Protein AF-A0A5C7EWW0-F1 (afdb_monomer_lite)

Foldseek 3Di:
DDPPPCVVVVPDDVDDDPPVVVVVVVVVVVVVVVVPPDDDPDPPPQAFEEEADPAPQVVVLCVVVVNDHPHYYPDDDLVVAALNYEYEEADDQVSLQSCLVRNYKYWYFDFQDDPVCPPDRAHNVRCVVRPTDTDTDHDHDPDDDDDDDD

Organism: NCBI:txid2602750

Structure (mmCIF, N/CA/C/O backbone):
data_AF-A0A5C7EWW0-F1
#
_entry.id   AF-A0A5C7EWW0-F1
#
loop_
_atom_site.group_PDB
_atom_site.id
_atom_site.type_symbol
_atom_site.label_atom_id
_atom_site.label_alt_id
_atom_site.label_comp_id
_atom_site.label_asym_id
_atom_site.label_entity_id
_atom_site.label_seq_id
_atom_site.pdbx_PDB_ins_code
_atom_site.Cartn_x
_atom_site.Cartn_y
_atom_site.Cartn_z
_atom_site.occupancy
_atom_site.B_iso_or_equiv
_atom_site.auth_seq_id
_atom_site.auth_comp_id
_atom_site.auth_asym_id
_atom_site.auth_atom_id
_atom_site.pdbx_PDB_model_num
ATOM 1 N N . MET A 1 1 ? -20.419 9.894 48.054 1.00 43.19 1 MET A N 1
ATOM 2 C CA . MET A 1 1 ? -19.782 9.310 49.257 1.00 43.19 1 MET A CA 1
ATOM 3 C C . MET A 1 1 ? -19.479 7.863 48.908 1.00 43.19 1 MET A C 1
ATOM 5 O O . MET A 1 1 ? -20.413 7.116 48.664 1.00 43.19 1 MET A O 1
ATOM 9 N N . GLY A 1 2 ? -18.204 7.567 48.645 1.00 46.44 2 GLY A N 1
ATOM 10 C CA . GLY A 1 2 ? -17.777 6.465 47.774 1.00 46.44 2 GLY A CA 1
ATOM 11 C C . GLY A 1 2 ? -18.022 5.054 48.309 1.00 46.44 2 GLY A C 1
ATOM 12 O O . GLY A 1 2 ? -18.151 4.854 49.517 1.00 46.44 2 GLY A O 1
ATOM 13 N N . LEU A 1 3 ? -18.035 4.088 47.383 1.00 46.44 3 LEU A N 1
ATOM 14 C CA . LEU A 1 3 ? -17.891 2.664 47.677 1.00 46.44 3 LEU A CA 1
ATOM 15 C C . LEU A 1 3 ? -16.618 2.471 48.514 1.00 46.44 3 LEU A C 1
ATOM 17 O O . LEU A 1 3 ? -15.502 2.520 47.999 1.00 46.44 3 LEU A O 1
ATOM 21 N N . ARG A 1 4 ? -16.779 2.271 49.822 1.00 48.00 4 ARG A N 1
ATOM 22 C CA . ARG A 1 4 ? -15.729 1.665 50.637 1.00 48.00 4 ARG A CA 1
ATOM 23 C C . ARG A 1 4 ? -15.797 0.175 50.359 1.00 48.00 4 ARG A C 1
ATOM 25 O O . ARG A 1 4 ? -16.774 -0.471 50.711 1.00 48.00 4 ARG A O 1
ATOM 32 N N . ASN A 1 5 ? -14.792 -0.322 49.654 1.00 46.56 5 ASN A N 1
ATOM 33 C CA . ASN A 1 5 ? -14.643 -1.737 49.381 1.00 46.56 5 ASN A CA 1
ATOM 34 C C . ASN A 1 5 ? -14.374 -2.441 50.722 1.00 46.56 5 ASN A C 1
ATOM 36 O O . ASN A 1 5 ? -13.386 -2.150 51.394 1.00 46.56 5 ASN A O 1
ATOM 40 N N . ASP A 1 6 ? -15.276 -3.328 51.134 1.00 54.12 6 ASP A N 1
ATOM 41 C CA . ASP A 1 6 ? -15.312 -3.961 52.462 1.00 54.12 6 ASP A CA 1
ATOM 42 C C . ASP A 1 6 ? -14.216 -5.040 52.662 1.00 54.12 6 ASP A C 1
ATOM 44 O O . ASP A 1 6 ? -14.264 -5.833 53.606 1.00 54.12 6 ASP A O 1
ATOM 48 N N . ILE A 1 7 ? -13.209 -5.075 51.781 1.00 50.66 7 ILE A N 1
ATOM 49 C CA . ILE A 1 7 ? -12.126 -6.070 51.765 1.00 50.66 7 ILE A CA 1
ATOM 50 C C . ILE A 1 7 ? -11.238 -5.948 53.016 1.00 50.66 7 ILE A C 1
ATOM 52 O O . ILE A 1 7 ? -10.733 -6.952 53.514 1.00 50.66 7 ILE A O 1
ATOM 56 N N . GLU A 1 8 ? -11.117 -4.755 53.606 1.00 47.81 8 GLU A N 1
ATOM 57 C CA . GLU A 1 8 ? -10.269 -4.541 54.790 1.00 47.81 8 GLU A CA 1
ATOM 58 C C . GLU A 1 8 ? -10.854 -5.081 56.109 1.00 47.81 8 GLU A C 1
ATOM 60 O O . GLU A 1 8 ? -10.184 -5.035 57.135 1.00 47.81 8 GLU A O 1
ATOM 65 N N . HIS A 1 9 ? -12.089 -5.602 56.123 1.00 52.31 9 HIS A N 1
ATOM 66 C CA . HIS A 1 9 ? -12.724 -6.153 57.335 1.00 52.31 9 HIS A CA 1
ATOM 67 C C . HIS A 1 9 ? -12.866 -7.684 57.332 1.00 52.31 9 HIS A C 1
ATOM 69 O O . HIS A 1 9 ? -13.588 -8.233 58.168 1.00 52.31 9 HIS A O 1
ATOM 75 N N . GLY A 1 10 ? -12.204 -8.390 56.406 1.00 50.91 10 GLY A N 1
ATOM 76 C CA . GLY A 1 10 ? -12.156 -9.860 56.404 1.00 50.91 10 GLY A CA 1
ATOM 77 C C . GLY A 1 10 ? -13.533 -10.541 56.428 1.00 50.91 10 GLY A C 1
ATOM 78 O O . GLY A 1 10 ? -13.660 -11.638 56.963 1.00 50.91 10 GLY A O 1
ATOM 79 N N . GLY A 1 11 ? -14.575 -9.879 55.911 1.00 53.84 11 GLY A N 1
ATOM 80 C CA . GLY A 1 11 ? -15.944 -10.403 55.878 1.00 53.84 11 GLY A CA 1
ATOM 81 C C . GLY A 1 11 ? -16.801 -10.183 57.135 1.00 53.84 11 GLY A C 1
ATOM 82 O O . GLY A 1 11 ? -17.942 -10.638 57.155 1.00 53.84 11 GLY A O 1
ATOM 83 N N . TYR A 1 12 ? -16.340 -9.466 58.166 1.00 51.25 12 TYR A N 1
ATOM 84 C CA . TYR A 1 12 ? -17.109 -9.308 59.412 1.00 51.25 12 TYR A CA 1
ATOM 85 C C . TYR A 1 12 ? -17.769 -7.930 59.554 1.00 51.25 12 TYR A C 1
ATOM 87 O O . TYR A 1 12 ? -17.330 -7.073 60.323 1.00 51.25 12 TYR A O 1
ATOM 95 N N . ARG A 1 13 ? -18.911 -7.731 58.882 1.00 52.88 13 ARG A N 1
ATOM 96 C CA . ARG A 1 13 ? -19.891 -6.723 59.327 1.00 52.88 13 ARG A CA 1
ATOM 97 C C . ARG A 1 13 ? -20.714 -7.305 60.480 1.00 52.88 13 ARG A C 1
ATOM 99 O O . ARG A 1 13 ? -21.369 -8.326 60.320 1.00 52.88 13 ARG A O 1
ATOM 106 N N . LYS A 1 14 ? -20.749 -6.615 61.631 1.00 56.78 14 LYS A N 1
ATOM 107 C CA . LYS A 1 14 ? -21.571 -6.995 62.809 1.00 56.78 14 LYS A CA 1
ATOM 108 C C . LYS A 1 14 ? -23.083 -7.059 62.526 1.00 56.78 14 LYS A C 1
ATOM 110 O O . LYS A 1 14 ? -23.826 -7.622 63.322 1.00 56.78 14 LYS A O 1
ATOM 115 N N . LYS A 1 15 ? -23.541 -6.478 61.416 1.00 60.09 15 LYS A N 1
ATOM 116 C CA . LYS A 1 15 ? -24.909 -6.585 60.906 1.00 60.09 15 LYS A CA 1
ATOM 117 C C . LYS A 1 15 ? -24.819 -6.638 59.384 1.00 60.09 15 LYS A C 1
ATOM 119 O O . LYS A 1 15 ? -24.453 -5.642 58.760 1.00 60.09 15 LYS A O 1
ATOM 124 N N . LEU A 1 16 ? -25.062 -7.812 58.807 1.00 58.28 16 LEU A N 1
ATOM 125 C CA . LEU A 1 16 ? -25.214 -7.954 57.361 1.00 58.28 16 LEU A CA 1
ATOM 126 C C . LEU A 1 16 ? -26.385 -7.072 56.918 1.00 58.28 16 LEU A C 1
ATOM 128 O O . LEU A 1 16 ? -27.383 -6.959 57.635 1.00 58.28 16 LEU A O 1
ATOM 132 N N . LEU A 1 17 ? -26.237 -6.413 55.769 1.00 69.69 17 LEU A N 1
ATOM 133 C CA . LEU A 1 17 ? -27.377 -5.749 55.150 1.00 69.69 17 LEU A CA 1
ATOM 134 C C . LEU A 1 17 ? -28.441 -6.818 54.857 1.00 69.69 17 LEU A C 1
ATOM 136 O O . LEU A 1 17 ? -28.078 -7.937 54.478 1.00 69.69 17 LEU A O 1
ATOM 140 N N . PRO A 1 18 ? -29.728 -6.519 55.076 1.00 78.56 18 PRO A N 1
ATOM 141 C CA . PRO A 1 18 ? -30.783 -7.434 54.680 1.00 78.56 18 PRO A CA 1
ATOM 142 C C . PRO A 1 18 ? -30.743 -7.630 53.153 1.00 78.56 18 PRO A C 1
ATOM 144 O O . PRO A 1 18 ? -30.218 -6.794 52.413 1.00 78.56 18 PRO A O 1
ATOM 147 N N . ALA A 1 19 ? -31.184 -8.804 52.698 1.00 73.31 19 ALA A N 1
ATOM 148 C CA . ALA A 1 19 ? -30.961 -9.259 51.325 1.00 73.31 19 ALA A CA 1
ATOM 149 C C . ALA A 1 19 ? -31.567 -8.312 50.274 1.00 73.31 19 ALA A C 1
ATOM 151 O O . ALA A 1 19 ? -30.970 -8.103 49.225 1.00 73.31 19 ALA A O 1
ATOM 152 N N . ASP A 1 20 ? -32.699 -7.692 50.601 1.00 79.81 20 ASP A N 1
ATOM 153 C CA . ASP A 1 20 ? -33.372 -6.656 49.814 1.00 79.81 20 ASP A CA 1
ATOM 154 C C . ASP A 1 20 ? -32.483 -5.426 49.585 1.00 79.81 20 ASP A C 1
ATOM 156 O O . ASP A 1 20 ? -32.320 -4.981 48.451 1.00 79.81 20 ASP A O 1
ATOM 160 N N . ALA A 1 21 ? -31.826 -4.932 50.635 1.00 77.62 21 ALA A N 1
ATOM 161 C CA . ALA A 1 21 ? -30.922 -3.789 50.545 1.00 77.62 21 ALA A CA 1
ATOM 162 C C . ALA A 1 21 ? -29.652 -4.105 49.738 1.00 77.62 21 ALA A C 1
ATOM 164 O O . ALA A 1 21 ? -29.099 -3.222 49.080 1.00 77.62 21 ALA A O 1
ATOM 165 N N . ILE A 1 22 ? -29.178 -5.357 49.781 1.00 78.31 22 ILE A N 1
ATOM 166 C CA . ILE A 1 22 ? -28.054 -5.810 48.951 1.00 78.31 22 ILE A CA 1
ATOM 167 C C . ILE A 1 22 ? -28.478 -5.854 47.483 1.00 78.31 22 ILE A C 1
ATOM 169 O O . ILE A 1 22 ? -27.760 -5.313 46.645 1.00 78.31 22 ILE A O 1
ATOM 173 N N . SER A 1 23 ? -29.635 -6.448 47.178 1.00 78.38 23 SER A N 1
ATOM 174 C CA . SER A 1 23 ? -30.185 -6.503 45.820 1.00 78.38 23 SER A CA 1
ATOM 175 C C . SER A 1 23 ? -30.373 -5.109 45.226 1.00 78.38 23 SER A C 1
ATOM 177 O O . SER A 1 23 ? -29.867 -4.846 44.140 1.00 78.38 23 SER A O 1
ATOM 179 N N . GLU A 1 24 ? -30.987 -4.185 45.967 1.00 84.44 24 GLU A N 1
ATOM 180 C CA . GLU A 1 24 ? -31.217 -2.809 45.510 1.00 84.44 24 GLU A CA 1
ATOM 181 C C . GLU A 1 24 ? -29.897 -2.054 45.255 1.00 84.44 24 GLU A C 1
ATOM 183 O O . GLU A 1 24 ? -29.755 -1.314 44.279 1.00 84.44 24 GLU A O 1
ATOM 188 N N . GLN A 1 25 ? -28.883 -2.261 46.105 1.00 84.25 25 GLN A N 1
ATOM 189 C CA . GLN A 1 25 ? -27.556 -1.682 45.884 1.00 84.25 25 GLN A CA 1
ATOM 190 C C . GLN A 1 25 ? -26.847 -2.275 44.666 1.00 84.25 25 GLN A C 1
ATOM 192 O O . GLN A 1 25 ? -26.178 -1.530 43.946 1.00 84.25 25 GLN A O 1
ATOM 197 N N . LEU A 1 26 ? -26.979 -3.583 44.439 1.00 82.75 26 LEU A N 1
ATOM 198 C CA . LEU A 1 26 ? -26.398 -4.263 43.285 1.00 82.75 26 LEU A CA 1
ATOM 199 C C . LEU A 1 26 ? -27.050 -3.780 41.992 1.00 82.75 26 LEU A C 1
ATOM 201 O O . LEU A 1 26 ? -26.339 -3.407 41.068 1.00 82.75 26 LEU A O 1
ATOM 205 N N . GLU A 1 27 ? -28.379 -3.702 41.953 1.00 87.62 27 GLU A N 1
ATOM 206 C CA . GLU A 1 27 ? -29.133 -3.182 40.808 1.00 87.62 27 GLU A CA 1
ATOM 207 C C . GLU A 1 27 ? -28.742 -1.740 40.484 1.00 87.62 27 GLU A C 1
ATOM 209 O O . GLU A 1 27 ? -28.486 -1.404 39.325 1.00 87.62 27 GLU A O 1
ATOM 214 N N . ARG A 1 28 ? -28.610 -0.887 41.509 1.00 86.06 28 ARG A N 1
ATOM 215 C CA . ARG A 1 28 ? -28.139 0.488 41.322 1.00 86.06 28 ARG A CA 1
ATOM 216 C C . ARG A 1 28 ? -26.724 0.527 40.757 1.00 86.06 28 ARG A C 1
ATOM 218 O O . ARG A 1 28 ? -26.478 1.285 39.825 1.00 86.06 28 ARG A O 1
ATOM 225 N N . PHE A 1 29 ? -25.811 -0.276 41.296 1.00 85.44 29 PHE A N 1
ATOM 226 C CA . PHE A 1 29 ? -24.428 -0.321 40.827 1.00 85.44 29 PHE A CA 1
ATOM 227 C C . PHE A 1 29 ? -24.327 -0.833 39.388 1.00 85.44 29 PHE A C 1
ATOM 229 O O . PHE A 1 29 ? -23.607 -0.246 38.590 1.00 85.44 29 PHE A O 1
ATOM 236 N N . VAL A 1 30 ? -25.074 -1.884 39.039 1.00 83.19 30 VAL A N 1
ATOM 237 C CA . VAL A 1 30 ? -25.145 -2.417 37.671 1.00 83.19 30 VAL A CA 1
ATOM 238 C C . VAL A 1 30 ? -25.683 -1.351 36.722 1.00 83.19 30 VAL A C 1
ATOM 240 O O . VAL A 1 30 ? -25.055 -1.080 35.708 1.00 83.19 30 VAL A O 1
ATOM 243 N N . SER A 1 31 ? -26.765 -0.659 37.086 1.00 81.94 31 SER A N 1
ATOM 244 C CA . SER A 1 31 ? -27.335 0.410 36.258 1.00 81.94 31 SER A CA 1
ATOM 245 C C . SER A 1 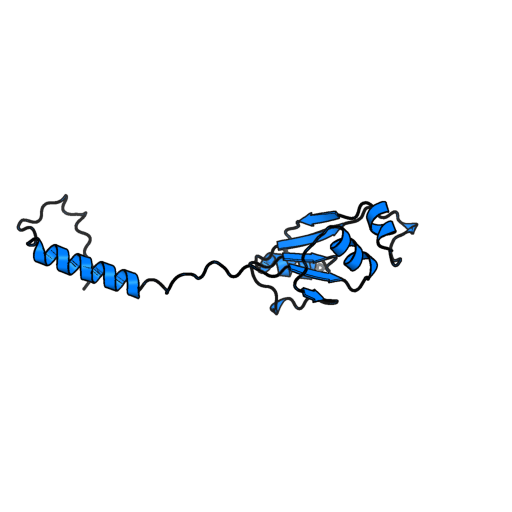31 ? -26.398 1.616 36.110 1.00 81.94 31 SER A C 1
ATOM 247 O O . SER A 1 31 ? -26.294 2.204 35.034 1.00 81.94 31 SER A O 1
ATOM 249 N N . GLU A 1 32 ? -25.697 2.004 37.177 1.00 85.12 32 GLU A N 1
ATOM 250 C CA . GLU A 1 32 ? -24.664 3.042 37.128 1.00 85.12 32 GLU A CA 1
ATOM 251 C C . GLU A 1 32 ? -23.489 2.613 36.250 1.00 85.12 32 GLU A C 1
ATOM 253 O O . GLU A 1 32 ? -23.012 3.414 35.452 1.00 85.12 32 GLU A O 1
ATOM 258 N N . PHE A 1 33 ? -23.057 1.357 36.353 1.00 78.06 33 PHE A N 1
ATOM 259 C CA . PHE A 1 33 ? -21.990 0.790 35.541 1.00 78.06 33 PHE A CA 1
ATOM 260 C C . PHE A 1 33 ? -22.384 0.742 34.066 1.00 78.06 33 PHE A C 1
ATOM 262 O O . PHE A 1 33 ? -21.627 1.226 33.240 1.00 78.06 33 PHE A O 1
ATOM 269 N N . GLU A 1 34 ? -23.580 0.261 33.732 1.00 77.31 34 GLU A N 1
ATOM 270 C CA . GLU A 1 34 ? -24.117 0.231 32.366 1.00 77.31 34 GLU A CA 1
ATOM 271 C C . GLU A 1 34 ? -24.260 1.633 31.759 1.00 77.31 34 GLU A C 1
ATOM 273 O O . GLU A 1 34 ? -23.954 1.825 30.587 1.00 77.31 34 GLU A O 1
ATOM 278 N N . ARG A 1 35 ? -24.674 2.637 32.546 1.00 76.19 35 ARG A N 1
ATOM 279 C CA . ARG A 1 35 ? -24.738 4.042 32.093 1.00 76.19 35 ARG A CA 1
ATOM 280 C C . ARG A 1 35 ? -23.368 4.707 31.976 1.00 76.19 35 ARG A C 1
ATOM 282 O O . ARG A 1 35 ? -23.215 5.634 31.186 1.00 76.19 35 ARG A O 1
ATOM 289 N N . ALA A 1 36 ? -22.415 4.309 32.819 1.00 72.56 36 ALA A N 1
ATOM 290 C CA . ALA A 1 36 ? -21.052 4.835 32.832 1.00 72.56 36 ALA A CA 1
ATOM 291 C C . ALA A 1 36 ? -20.134 4.106 31.845 1.00 72.56 36 ALA A C 1
ATOM 293 O O . ALA A 1 36 ? -19.072 4.631 31.505 1.00 72.56 36 ALA A O 1
ATOM 294 N N . GLN A 1 37 ? -20.533 2.925 31.369 1.00 59.91 37 GLN A N 1
ATOM 295 C CA . GLN A 1 37 ? -19.928 2.332 30.196 1.00 59.91 37 GLN A CA 1
ATOM 296 C C . GLN A 1 37 ? -20.228 3.257 29.014 1.00 59.91 37 GLN A C 1
ATOM 298 O O . GLN A 1 37 ? -21.397 3.560 28.758 1.00 59.91 37 GLN A O 1
ATOM 303 N N . PRO A 1 38 ? -19.208 3.736 28.284 1.00 55.53 38 PRO A N 1
ATOM 304 C CA . PRO A 1 38 ? -19.463 4.306 26.977 1.00 55.53 38 PRO A CA 1
ATOM 305 C C . PRO A 1 38 ? -20.253 3.260 26.188 1.00 55.53 38 PRO A C 1
ATOM 307 O O . PRO A 1 38 ? -19.804 2.119 26.078 1.00 55.53 38 PRO A O 1
ATOM 310 N N . SER A 1 39 ? -21.451 3.657 25.736 1.00 57.25 39 SER A N 1
ATOM 311 C CA . SER A 1 39 ? -22.310 2.901 24.819 1.00 57.25 39 SER A CA 1
ATOM 312 C C . SER A 1 39 ? -21.422 2.117 23.871 1.00 57.25 39 SER A C 1
ATOM 314 O O . SER A 1 39 ? -20.612 2.758 23.207 1.00 57.25 39 SER A O 1
ATOM 316 N N . GLU A 1 40 ? -21.547 0.786 23.907 1.00 56.12 40 GLU A N 1
ATOM 317 C CA . GLU A 1 40 ? -20.874 -0.214 23.073 1.00 56.12 40 GLU A CA 1
ATOM 318 C C . GLU A 1 40 ? -19.811 0.379 22.149 1.00 56.12 40 GLU A C 1
ATOM 320 O O . GLU A 1 40 ? -20.142 1.087 21.195 1.00 56.12 40 GLU A O 1
ATOM 325 N N . VAL A 1 41 ? -18.535 0.050 22.375 1.00 57.28 41 VAL A N 1
ATOM 326 C CA . VAL A 1 41 ? -17.539 0.185 21.310 1.00 57.28 41 VAL A CA 1
ATOM 327 C C . VAL A 1 41 ? -18.099 -0.606 20.132 1.00 57.28 41 VAL A C 1
ATOM 329 O O . VAL A 1 41 ? -18.040 -1.836 20.128 1.00 57.28 41 VAL A O 1
ATOM 332 N N . ALA A 1 42 ? -18.725 0.093 19.179 1.00 55.97 42 ALA A N 1
ATOM 333 C CA . ALA A 1 42 ? -19.172 -0.495 17.935 1.00 55.97 42 ALA A CA 1
ATOM 334 C C . ALA A 1 42 ? -17.982 -1.304 17.411 1.00 55.97 42 ALA A C 1
ATOM 336 O O . ALA A 1 42 ? -16.852 -0.807 17.532 1.00 55.97 42 ALA A O 1
ATOM 337 N N . PRO A 1 43 ? -18.189 -2.537 16.903 1.00 56.72 43 PRO A N 1
ATOM 338 C CA . PRO A 1 43 ? -17.085 -3.325 16.369 1.00 56.72 43 PRO A CA 1
ATOM 339 C C . PRO A 1 43 ? -16.238 -2.394 15.502 1.00 56.72 43 PRO A C 1
ATOM 341 O O . PRO A 1 43 ? -16.833 -1.635 14.722 1.00 56.72 43 PRO A O 1
ATOM 344 N N . PRO A 1 44 ? -14.905 -2.344 15.718 1.00 59.16 44 PRO A N 1
ATOM 345 C CA . PRO A 1 44 ? -14.063 -1.343 15.087 1.00 59.16 44 PRO A CA 1
ATOM 346 C C . PRO A 1 44 ? -14.408 -1.346 13.610 1.00 59.16 44 PRO A C 1
ATOM 348 O O . PRO A 1 44 ? -14.423 -2.408 12.981 1.00 59.16 44 PRO A O 1
ATOM 351 N N . LYS A 1 45 ? -14.814 -0.177 13.102 1.00 68.19 45 LYS A N 1
ATOM 352 C CA . LYS A 1 45 ? -15.282 -0.056 11.726 1.00 68.19 45 LYS A CA 1
ATOM 353 C C . LYS A 1 45 ? -14.234 -0.734 10.836 1.00 68.19 45 LYS A C 1
ATOM 355 O O . LYS A 1 45 ? -13.055 -0.376 10.962 1.00 68.19 45 LYS A O 1
ATOM 360 N N . PRO A 1 46 ? -14.619 -1.718 9.999 1.00 81.50 46 PRO A N 1
ATOM 361 C CA . PRO A 1 46 ? -13.659 -2.362 9.119 1.00 81.50 46 PRO A CA 1
ATOM 362 C C . PRO A 1 46 ? -12.995 -1.264 8.294 1.00 81.50 46 PRO A C 1
ATOM 364 O O . PRO A 1 46 ? -13.685 -0.399 7.742 1.00 81.50 46 PRO A O 1
ATOM 367 N N . GLY A 1 47 ? -11.666 -1.231 8.322 1.00 90.44 47 GLY A N 1
ATOM 368 C CA . GLY A 1 47 ? -10.922 -0.227 7.579 1.00 90.44 47 GLY A CA 1
ATOM 369 C C . GLY A 1 47 ? -11.036 -0.465 6.084 1.00 90.44 47 GLY A C 1
ATOM 370 O O . GLY A 1 47 ? -11.340 -1.573 5.637 1.00 90.44 47 GLY A O 1
ATOM 371 N N . ALA A 1 48 ? -10.814 0.594 5.319 1.00 96.56 48 ALA A N 1
ATOM 372 C CA . ALA A 1 48 ? -10.811 0.541 3.870 1.00 96.56 48 ALA A CA 1
ATOM 373 C C . ALA A 1 48 ? -9.461 0.033 3.349 1.00 96.56 48 ALA A C 1
ATOM 375 O O . ALA A 1 48 ? -8.399 0.321 3.912 1.00 96.56 48 ALA A O 1
ATOM 376 N N . VAL A 1 49 ? -9.498 -0.667 2.219 1.00 97.69 49 VAL A N 1
ATOM 377 C CA . VAL A 1 49 ? -8.315 -1.003 1.429 1.00 97.69 49 VAL A CA 1
ATOM 378 C C . VAL A 1 49 ? -8.072 0.102 0.405 1.00 97.69 49 VAL A C 1
ATOM 380 O O . VAL A 1 49 ? -8.831 0.288 -0.551 1.00 97.69 49 VAL A O 1
ATOM 383 N N . TRP A 1 50 ? -6.984 0.835 0.603 1.00 98.25 50 TRP A N 1
ATOM 384 C CA . TRP A 1 50 ? -6.492 1.859 -0.304 1.00 98.25 50 TRP A CA 1
ATOM 385 C C . TRP A 1 50 ? -5.449 1.266 -1.244 1.00 98.25 50 TRP A C 1
ATOM 387 O O . TRP A 1 50 ? -4.526 0.586 -0.801 1.00 98.25 50 TRP A O 1
ATOM 397 N N . PHE A 1 51 ? -5.545 1.578 -2.530 1.00 98.12 51 PHE A N 1
ATOM 398 C CA . PHE A 1 51 ? -4.506 1.302 -3.513 1.00 98.12 51 PHE A CA 1
ATOM 399 C C . PHE A 1 51 ? -4.025 2.628 -4.093 1.00 98.12 51 PHE A C 1
ATOM 401 O O . PHE A 1 51 ? -4.793 3.355 -4.723 1.00 98.12 51 PHE A O 1
ATOM 408 N N . VAL A 1 52 ? -2.763 2.959 -3.842 1.00 97.81 52 VAL A N 1
ATOM 409 C CA . VAL A 1 52 ? -2.150 4.229 -4.226 1.00 97.81 52 VAL A CA 1
ATOM 410 C C . VAL A 1 52 ? -1.246 3.988 -5.422 1.00 97.81 52 VAL A C 1
ATOM 412 O O . VAL A 1 52 ? -0.128 3.487 -5.284 1.00 97.81 52 VAL A O 1
ATOM 415 N N . SER A 1 53 ? -1.746 4.295 -6.614 1.00 95.44 53 SER A N 1
ATOM 416 C CA . SER A 1 53 ? -0.992 4.141 -7.854 1.00 95.44 53 SER A CA 1
ATOM 417 C C . SER A 1 53 ? -1.644 4.912 -8.989 1.00 95.44 53 SER A C 1
ATOM 419 O O . SER A 1 53 ? -2.846 4.806 -9.202 1.00 95.44 53 SER A O 1
ATOM 421 N N . ARG A 1 54 ? -0.808 5.586 -9.779 1.00 93.44 54 ARG A N 1
ATOM 422 C CA . ARG A 1 54 ? -1.181 6.186 -11.069 1.00 93.44 54 ARG A CA 1
ATOM 423 C C . ARG A 1 54 ? -0.924 5.261 -12.268 1.00 93.44 54 ARG A C 1
ATOM 425 O O . ARG A 1 54 ? -1.158 5.652 -13.407 1.00 93.44 54 ARG A O 1
ATOM 432 N N . HIS A 1 55 ? -0.356 4.077 -12.023 1.00 93.38 55 HIS A N 1
ATOM 433 C CA . HIS A 1 55 ? 0.136 3.162 -13.054 1.00 93.38 55 HIS A CA 1
ATOM 434 C C . HIS A 1 55 ? -0.929 2.114 -13.404 1.00 93.38 55 HIS A C 1
ATOM 436 O O . HIS A 1 55 ? -1.241 1.271 -12.552 1.00 93.38 55 HIS A O 1
ATOM 442 N N . PRO A 1 56 ? -1.467 2.104 -14.641 1.00 91.81 56 PRO A N 1
ATOM 443 C CA . PRO A 1 56 ? -2.521 1.171 -15.042 1.00 91.81 56 PRO A CA 1
ATOM 444 C C . PRO A 1 56 ? -2.118 -0.297 -14.880 1.00 91.81 56 PRO A C 1
ATOM 446 O O . PRO A 1 56 ? -2.936 -1.109 -14.449 1.00 91.81 56 PRO A O 1
ATOM 449 N N . GLY A 1 57 ? -0.850 -0.628 -15.158 1.00 93.44 57 GLY A N 1
ATOM 450 C CA . GLY A 1 57 ? -0.331 -1.989 -15.013 1.00 93.44 57 GLY A CA 1
ATOM 451 C C . GLY A 1 57 ? -0.470 -2.519 -13.586 1.00 93.44 57 GLY A C 1
ATOM 452 O O . GLY A 1 57 ? -0.910 -3.652 -13.399 1.00 93.44 57 GLY A O 1
ATOM 453 N N . ALA A 1 58 ? -0.175 -1.684 -12.582 1.00 94.31 58 ALA A N 1
ATOM 454 C CA . ALA A 1 58 ? -0.256 -2.045 -11.165 1.00 94.31 58 ALA A CA 1
ATOM 455 C C . ALA A 1 58 ? -1.700 -2.228 -10.685 1.00 94.31 58 ALA A C 1
ATOM 457 O O . ALA A 1 58 ? -1.981 -3.136 -9.904 1.00 94.31 58 ALA A O 1
ATOM 458 N N . VAL A 1 59 ? -2.619 -1.392 -11.173 1.00 94.56 59 VAL A N 1
ATOM 459 C CA . VAL A 1 59 ? -4.051 -1.506 -10.860 1.00 94.56 59 VAL A CA 1
ATOM 460 C C . VAL A 1 59 ? -4.619 -2.803 -11.424 1.00 94.56 59 VAL A C 1
ATOM 462 O O . VAL A 1 59 ? -5.317 -3.537 -10.726 1.00 94.56 59 VAL A O 1
ATOM 465 N N . GLU A 1 60 ? -4.301 -3.106 -12.680 1.00 95.62 60 GLU A N 1
ATOM 466 C CA . GLU A 1 60 ? -4.764 -4.332 -13.319 1.00 95.62 60 GLU A CA 1
ATOM 467 C C . GLU A 1 60 ? -4.110 -5.573 -12.702 1.00 95.62 60 GLU A C 1
ATOM 469 O O . GLU A 1 60 ? -4.789 -6.568 -12.459 1.00 95.62 60 GLU A O 1
ATOM 474 N N . TRP A 1 61 ? -2.830 -5.495 -12.327 1.00 96.44 61 TRP A N 1
ATOM 475 C CA . TRP A 1 61 ? -2.175 -6.546 -11.550 1.00 96.44 61 TRP A CA 1
ATOM 476 C C . TRP A 1 61 ? -2.921 -6.824 -10.244 1.00 96.44 61 TRP A C 1
ATOM 478 O O . TRP A 1 61 ? -3.247 -7.975 -9.963 1.00 96.44 61 TRP A O 1
ATOM 488 N N . ALA A 1 62 ? -3.277 -5.786 -9.483 1.00 95.44 62 ALA A N 1
ATOM 489 C CA . ALA A 1 62 ? -4.001 -5.956 -8.227 1.00 95.44 62 ALA A CA 1
ATOM 490 C C . ALA A 1 62 ? -5.371 -6.622 -8.425 1.00 95.44 62 ALA A C 1
ATOM 492 O O . ALA A 1 62 ? -5.756 -7.498 -7.646 1.00 95.44 62 ALA A O 1
ATOM 493 N N . ARG A 1 63 ? -6.076 -6.272 -9.510 1.00 95.00 63 ARG A N 1
ATOM 494 C CA . ARG A 1 63 ? -7.325 -6.940 -9.905 1.00 95.00 63 ARG A CA 1
ATOM 495 C C . ARG A 1 63 ? -7.112 -8.413 -10.235 1.00 95.00 63 ARG A C 1
ATOM 497 O O . ARG A 1 63 ? -7.880 -9.239 -9.749 1.00 95.00 63 ARG A O 1
ATOM 504 N N . ARG A 1 64 ? -6.068 -8.758 -10.999 1.00 95.69 64 ARG A N 1
ATOM 505 C CA . ARG A 1 64 ? -5.720 -10.160 -11.306 1.00 95.69 64 ARG A CA 1
ATOM 506 C C . ARG A 1 64 ? -5.396 -10.968 -10.052 1.00 95.69 64 ARG A C 1
ATOM 508 O O . ARG A 1 64 ? -5.760 -12.136 -9.978 1.00 95.69 64 ARG A O 1
ATOM 515 N N . GLN A 1 65 ? -4.775 -10.341 -9.054 1.00 95.44 65 GLN A N 1
ATOM 516 C CA . GLN A 1 65 ? -4.522 -10.964 -7.751 1.00 95.44 65 GLN A CA 1
ATOM 517 C C . GLN A 1 65 ? -5.782 -11.077 -6.867 1.00 95.44 65 GLN A C 1
ATOM 519 O O . GLN A 1 65 ? -5.709 -11.609 -5.761 1.00 95.44 65 GLN A O 1
ATOM 524 N N . GLY A 1 66 ? -6.943 -10.582 -7.315 1.00 95.69 66 GLY A N 1
ATOM 525 C CA . GLY A 1 66 ? -8.198 -10.633 -6.560 1.00 95.69 66 GLY A CA 1
ATOM 526 C C . GLY A 1 66 ? -8.271 -9.647 -5.390 1.00 95.69 66 GLY A C 1
ATOM 527 O O . GLY A 1 66 ? -9.146 -9.783 -4.530 1.00 95.69 66 GLY A O 1
ATOM 528 N N . ILE A 1 67 ? -7.380 -8.652 -5.346 1.00 94.81 67 ILE A N 1
ATOM 529 C CA . ILE A 1 67 ? -7.336 -7.654 -4.275 1.00 94.81 67 ILE A CA 1
ATOM 530 C C . ILE A 1 67 ? -8.582 -6.771 -4.372 1.00 94.81 67 ILE A C 1
ATOM 532 O O . ILE A 1 67 ? -8.803 -6.085 -5.371 1.00 94.81 67 ILE A O 1
ATOM 536 N N . GLN A 1 68 ? -9.393 -6.780 -3.315 1.00 94.44 68 GLN A N 1
ATOM 537 C CA . GLN A 1 68 ? -10.547 -5.895 -3.192 1.00 94.44 68 GLN A CA 1
ATOM 538 C C . GLN A 1 68 ? -10.060 -4.519 -2.742 1.00 94.44 68 GLN A C 1
ATOM 540 O O . GLN A 1 68 ? -9.565 -4.369 -1.629 1.00 94.44 68 GLN A O 1
ATOM 545 N N . VAL A 1 69 ? -10.158 -3.537 -3.634 1.00 96.12 69 VAL A N 1
ATOM 546 C CA . VAL A 1 69 ? -9.752 -2.153 -3.378 1.00 96.12 69 VAL A CA 1
ATOM 547 C C . VAL A 1 69 ? -11.004 -1.308 -3.206 1.00 96.12 69 VAL A C 1
ATOM 549 O O . VAL A 1 69 ? -11.791 -1.175 -4.141 1.00 96.12 69 VAL A O 1
ATOM 552 N N . ASP A 1 70 ? -11.159 -0.694 -2.036 1.00 96.81 70 ASP A N 1
ATOM 553 C CA . ASP A 1 70 ? -12.249 0.247 -1.765 1.00 96.81 70 ASP A CA 1
ATOM 554 C C . ASP A 1 70 ? -11.949 1.628 -2.354 1.00 96.81 70 ASP A C 1
ATOM 556 O O . ASP A 1 70 ? -12.850 2.357 -2.773 1.00 96.81 70 ASP A O 1
ATOM 560 N N . ARG A 1 71 ? -10.666 2.014 -2.354 1.00 97.12 71 ARG A N 1
ATOM 561 C CA . ARG A 1 71 ? -10.211 3.352 -2.747 1.00 97.12 71 ARG A CA 1
ATOM 562 C C . ARG A 1 71 ? -8.964 3.272 -3.614 1.00 97.12 71 ARG A C 1
ATOM 564 O O . ARG A 1 71 ? -7.868 3.055 -3.108 1.00 97.12 71 ARG A O 1
ATOM 571 N N . LEU A 1 72 ? -9.130 3.486 -4.915 1.00 97.31 72 LEU A N 1
ATOM 572 C CA . LEU A 1 72 ? -8.022 3.681 -5.848 1.00 97.31 72 LEU A CA 1
ATOM 573 C C . LEU A 1 72 ? -7.741 5.180 -5.981 1.00 97.31 72 LEU A C 1
ATOM 575 O O . LEU A 1 72 ? -8.630 5.932 -6.382 1.00 97.31 72 LEU A O 1
ATOM 579 N N . VAL A 1 73 ? -6.528 5.608 -5.636 1.00 97.19 73 VAL A N 1
ATOM 580 C CA . VAL A 1 73 ? -6.122 7.019 -5.683 1.00 97.19 73 VAL A CA 1
ATOM 581 C C . VAL A 1 73 ? -4.727 7.178 -6.282 1.00 97.19 73 VAL A C 1
ATOM 583 O O . VAL A 1 73 ? -3.850 6.346 -6.064 1.00 97.19 73 VAL A O 1
ATOM 586 N N . ASP A 1 74 ? -4.494 8.282 -6.988 1.00 95.56 74 ASP A N 1
ATOM 587 C CA . ASP A 1 74 ? -3.156 8.623 -7.495 1.00 95.56 74 ASP A CA 1
ATOM 588 C C . ASP A 1 74 ? -2.241 9.141 -6.374 1.00 95.56 74 ASP A C 1
ATOM 590 O O . ASP A 1 74 ? -1.027 8.926 -6.384 1.00 95.56 74 ASP A O 1
ATOM 594 N N . HIS A 1 75 ? -2.839 9.819 -5.390 1.00 95.00 75 HIS A N 1
ATOM 595 C CA . HIS A 1 75 ? -2.159 10.446 -4.265 1.00 95.00 75 HIS A CA 1
ATOM 596 C C . HIS A 1 75 ? -2.870 10.119 -2.955 1.00 95.00 75 HIS A C 1
ATOM 598 O O . HIS A 1 75 ? -4.099 10.133 -2.875 1.00 95.00 75 HIS A O 1
ATOM 604 N N . LEU A 1 76 ? -2.078 9.824 -1.925 1.00 96.44 76 LEU A N 1
ATOM 605 C CA . LEU A 1 76 ? -2.585 9.542 -0.591 1.00 96.44 76 LEU A CA 1
ATOM 606 C C . LEU A 1 76 ? -2.617 10.819 0.245 1.00 96.44 76 LEU A C 1
ATOM 608 O O . LEU A 1 76 ? -1.569 11.354 0.606 1.00 96.44 76 LEU A O 1
ATOM 612 N N . GLU A 1 77 ? -3.818 11.237 0.623 1.00 96.25 77 GLU A N 1
ATOM 613 C CA . GLU A 1 77 ? -4.018 12.270 1.633 1.00 96.25 77 GLU A CA 1
ATOM 614 C C . GLU A 1 77 ? -4.026 11.624 3.013 1.00 96.25 77 GLU A C 1
ATOM 616 O O . GLU A 1 77 ? -4.973 10.939 3.409 1.00 96.25 77 GLU A O 1
ATOM 621 N N . ILE A 1 78 ? -2.936 11.830 3.743 1.00 96.19 78 ILE A N 1
ATOM 622 C CA . ILE A 1 78 ? -2.628 11.074 4.954 1.00 96.19 78 ILE A CA 1
ATOM 623 C C . ILE A 1 78 ? -3.702 11.265 6.039 1.00 96.19 78 ILE A C 1
ATOM 625 O O . ILE A 1 78 ? -4.006 10.334 6.777 1.00 96.19 78 ILE A O 1
ATOM 629 N N . ASP A 1 79 ? -4.346 12.434 6.075 1.00 96.31 79 ASP A N 1
ATOM 630 C CA . ASP A 1 79 ? -5.413 12.782 7.022 1.00 96.31 79 ASP A CA 1
ATOM 631 C C . ASP A 1 79 ? -6.701 11.967 6.847 1.00 96.31 79 ASP A C 1
ATOM 633 O O . ASP A 1 79 ? -7.530 11.936 7.755 1.00 96.31 79 ASP A O 1
ATOM 637 N N . GLN A 1 80 ? -6.862 11.272 5.719 1.00 95.62 80 GLN A N 1
ATOM 638 C CA . GLN A 1 80 ? -8.014 10.402 5.477 1.00 95.62 80 GLN A CA 1
ATOM 639 C C . GLN A 1 80 ? -7.813 8.982 6.022 1.00 95.62 80 GLN A C 1
ATOM 641 O O . GLN A 1 80 ? -8.801 8.289 6.269 1.00 95.62 80 GLN A O 1
ATOM 646 N N . VAL A 1 81 ? -6.562 8.561 6.225 1.00 96.56 81 VAL A N 1
ATOM 647 C CA . VAL A 1 81 ? -6.207 7.204 6.663 1.00 96.56 81 VAL A CA 1
ATOM 648 C C . VAL A 1 81 ? -6.622 6.994 8.118 1.00 96.56 81 VAL A C 1
ATOM 650 O O . VAL A 1 81 ? -6.312 7.814 8.983 1.00 96.56 81 VAL A O 1
ATOM 653 N N . GLN A 1 82 ? -7.305 5.886 8.388 1.00 95.69 82 GLN A N 1
ATOM 654 C CA . GLN A 1 82 ? -7.720 5.464 9.727 1.00 95.69 82 GLN A CA 1
ATOM 655 C C . GLN A 1 82 ? -6.892 4.272 10.218 1.00 95.69 82 GLN A C 1
ATOM 657 O O . GLN A 1 82 ? -6.326 3.536 9.419 1.00 95.69 82 GLN A O 1
ATOM 662 N N . GLU A 1 83 ? -6.854 4.045 11.532 1.00 94.38 83 GLU A N 1
ATOM 663 C CA . GLU A 1 83 ? -6.072 2.968 12.167 1.00 94.38 83 GLU A CA 1
ATOM 664 C C . GLU A 1 83 ? -6.374 1.567 11.607 1.00 94.38 83 GLU A C 1
ATOM 666 O O . GLU A 1 83 ? -5.475 0.742 11.482 1.00 94.38 83 GLU A O 1
ATOM 671 N N . SER A 1 84 ? -7.621 1.286 11.227 1.00 94.62 84 SER A N 1
ATOM 672 C CA . SER A 1 84 ? -8.005 -0.019 10.682 1.00 94.62 84 SER A CA 1
ATOM 673 C C . SER A 1 84 ? -7.741 -0.176 9.180 1.00 94.62 84 SER A C 1
ATOM 675 O O . SER A 1 84 ? -7.949 -1.272 8.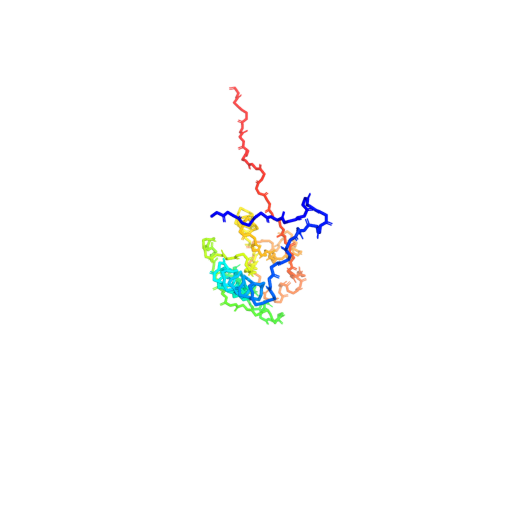651 1.00 94.62 84 SER A O 1
ATOM 677 N N . ASP A 1 85 ? -7.306 0.879 8.482 1.00 97.62 85 ASP A N 1
ATOM 678 C CA . ASP A 1 85 ? -7.105 0.860 7.032 1.00 97.62 85 ASP A CA 1
ATOM 679 C C . ASP A 1 85 ? -5.889 0.015 6.622 1.00 97.62 85 ASP A C 1
ATOM 681 O O . ASP A 1 85 ? -4.907 -0.151 7.356 1.00 97.62 85 ASP A O 1
ATOM 685 N N . VAL A 1 86 ? -5.937 -0.473 5.381 1.00 98.12 86 VAL A N 1
ATOM 686 C CA . VAL A 1 86 ? -4.797 -1.083 4.691 1.00 98.12 86 VAL A CA 1
ATOM 687 C C . VAL A 1 86 ? -4.434 -0.199 3.510 1.00 98.12 86 VAL A C 1
ATOM 689 O O . VAL A 1 86 ? -5.250 0.016 2.620 1.00 98.12 86 VAL A O 1
ATOM 692 N N . VAL A 1 87 ? -3.203 0.298 3.478 1.00 98.44 87 VAL A N 1
ATOM 693 C CA . VAL A 1 87 ? -2.687 1.126 2.388 1.00 98.44 87 VAL A CA 1
ATOM 694 C C . VAL A 1 87 ? -1.697 0.321 1.562 1.00 98.44 87 VAL A C 1
ATOM 696 O O . VAL A 1 87 ? -0.678 -0.134 2.075 1.00 98.44 87 VAL A O 1
ATOM 699 N N . ILE A 1 88 ? -1.989 0.163 0.276 1.00 98.44 88 ILE A N 1
ATOM 700 C CA . ILE A 1 88 ? -1.197 -0.603 -0.685 1.00 98.44 88 ILE A CA 1
ATOM 701 C C . ILE A 1 88 ? -0.592 0.350 -1.717 1.00 98.44 88 ILE A C 1
ATOM 703 O O . ILE A 1 88 ? -1.306 1.184 -2.267 1.00 98.44 88 ILE A O 1
ATOM 707 N N . GLY A 1 89 ? 0.699 0.221 -2.025 1.00 96.25 89 GLY A N 1
ATOM 708 C CA . GLY A 1 89 ? 1.321 0.935 -3.147 1.00 96.25 89 GLY A CA 1
ATOM 709 C C . GLY A 1 89 ? 2.804 1.224 -2.949 1.00 96.25 89 GLY A C 1
ATOM 710 O O . GLY A 1 89 ? 3.398 0.854 -1.941 1.00 96.25 89 GLY A O 1
ATOM 711 N N . THR A 1 90 ? 3.410 1.912 -3.915 1.00 93.94 90 THR A N 1
ATOM 712 C CA . THR A 1 90 ? 4.798 2.388 -3.820 1.00 93.94 90 THR A CA 1
ATOM 713 C C . THR A 1 90 ? 4.790 3.838 -3.341 1.00 93.94 90 THR A C 1
ATOM 715 O O . THR A 1 90 ? 4.679 4.772 -4.135 1.00 93.94 90 THR A O 1
ATOM 718 N N . LEU A 1 91 ? 4.869 4.037 -2.025 1.00 95.00 91 LEU A N 1
ATOM 719 C CA . LEU A 1 91 ? 4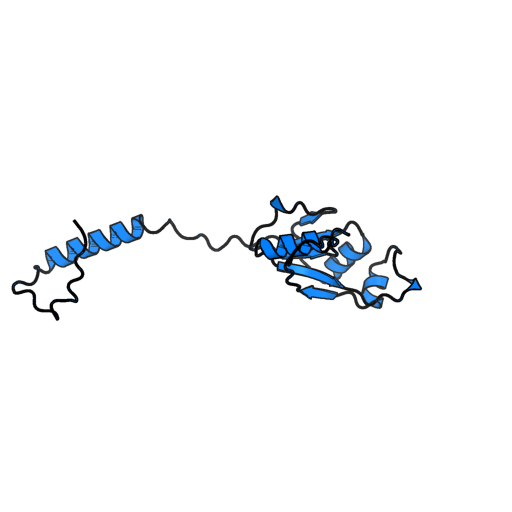.813 5.366 -1.417 1.00 95.00 91 LEU A CA 1
ATOM 720 C C . LEU A 1 91 ? 6.213 5.954 -1.187 1.00 95.00 91 LEU A C 1
ATOM 722 O O . LEU A 1 91 ? 7.144 5.226 -0.837 1.00 95.00 91 LEU A O 1
ATOM 726 N N . PRO A 1 92 ? 6.367 7.290 -1.265 1.00 95.38 92 PRO A N 1
ATOM 727 C CA . PRO A 1 92 ? 7.477 7.971 -0.615 1.00 95.38 92 PRO A CA 1
ATOM 728 C C . PRO A 1 92 ? 7.618 7.519 0.845 1.00 95.38 92 PRO A C 1
ATOM 730 O O . PRO A 1 92 ? 6.635 7.470 1.586 1.00 95.38 92 PRO A O 1
ATOM 733 N N . VAL A 1 93 ? 8.850 7.243 1.281 1.00 96.81 93 VAL A N 1
ATOM 734 C CA . VAL A 1 93 ? 9.126 6.629 2.596 1.00 96.81 93 VAL A CA 1
ATOM 735 C C . VAL A 1 93 ? 8.516 7.400 3.775 1.00 96.81 93 VAL A C 1
ATOM 737 O O . VAL A 1 93 ? 8.053 6.803 4.743 1.00 96.81 93 VAL A O 1
ATOM 740 N N . HIS A 1 94 ? 8.457 8.732 3.681 1.00 96.50 94 HIS A N 1
ATOM 741 C CA . HIS A 1 94 ? 7.877 9.580 4.721 1.00 96.50 94 HIS A CA 1
ATOM 742 C C . HIS A 1 94 ? 6.352 9.413 4.837 1.00 96.50 94 HIS A C 1
ATOM 744 O O . HIS A 1 94 ? 5.828 9.482 5.946 1.00 96.50 94 HIS A O 1
ATOM 750 N N . LEU A 1 95 ? 5.646 9.143 3.731 1.00 97.62 95 LEU A N 1
ATOM 751 C CA . LEU A 1 95 ? 4.211 8.847 3.753 1.00 97.62 95 LEU A CA 1
ATOM 752 C C . LEU A 1 95 ? 3.950 7.453 4.321 1.00 97.62 95 LEU A C 1
ATOM 754 O O . LEU A 1 95 ? 3.068 7.300 5.156 1.00 97.62 95 LEU A O 1
ATOM 758 N N . ALA A 1 96 ? 4.754 6.458 3.944 1.00 97.81 96 ALA A N 1
ATOM 759 C CA . ALA A 1 96 ? 4.649 5.109 4.503 1.00 97.81 96 ALA A CA 1
ATOM 760 C C . ALA A 1 96 ? 4.878 5.089 6.033 1.00 97.81 96 ALA A C 1
ATOM 762 O O . ALA A 1 96 ? 4.161 4.411 6.774 1.00 97.81 96 ALA A O 1
ATOM 763 N N . ALA A 1 97 ? 5.823 5.899 6.526 1.00 97.94 97 ALA A N 1
ATOM 764 C CA . ALA A 1 97 ? 6.013 6.126 7.960 1.00 97.94 97 ALA A CA 1
ATOM 765 C C . ALA A 1 97 ? 4.808 6.824 8.607 1.00 97.94 97 ALA A C 1
ATOM 767 O O . ALA A 1 97 ? 4.396 6.446 9.699 1.00 97.94 97 ALA A O 1
ATOM 768 N N . ALA A 1 98 ? 4.198 7.801 7.934 1.00 97.81 98 ALA A N 1
ATOM 769 C CA . ALA A 1 98 ? 3.003 8.469 8.441 1.00 97.81 98 ALA A CA 1
ATOM 770 C C . ALA A 1 98 ? 1.770 7.543 8.483 1.00 97.81 98 ALA A C 1
ATOM 772 O O . ALA A 1 98 ? 0.959 7.662 9.398 1.00 97.81 98 ALA A O 1
ATOM 773 N N . VAL A 1 99 ? 1.645 6.595 7.544 1.00 98.06 99 VAL A N 1
ATOM 774 C CA . VAL A 1 99 ? 0.621 5.532 7.581 1.00 98.06 99 VAL A CA 1
ATOM 775 C C . VAL A 1 99 ? 0.837 4.653 8.812 1.00 98.06 99 VAL A C 1
ATOM 777 O O . VAL A 1 99 ? -0.081 4.480 9.610 1.00 98.06 99 VAL A O 1
ATOM 780 N N . SER A 1 100 ? 2.075 4.190 9.021 1.00 97.31 100 SER A N 1
ATOM 781 C CA . SER A 1 100 ? 2.445 3.382 10.193 1.00 97.31 100 SER A CA 1
ATOM 782 C C . SER A 1 100 ? 2.175 4.122 11.511 1.00 97.31 100 SER A C 1
ATOM 784 O O . SER A 1 100 ? 1.675 3.530 12.463 1.00 97.31 100 SER A O 1
ATOM 786 N N . ALA A 1 101 ? 2.454 5.429 11.564 1.00 97.38 101 ALA A N 1
ATOM 787 C CA . ALA A 1 101 ? 2.209 6.269 12.737 1.00 97.38 101 ALA A CA 1
ATOM 788 C C . ALA A 1 101 ? 0.715 6.455 13.060 1.00 97.38 101 ALA A C 1
ATOM 790 O O . ALA A 1 101 ? 0.373 6.721 14.210 1.00 97.38 101 ALA A O 1
ATOM 791 N N . ARG A 1 102 ? -0.178 6.297 12.072 1.00 96.50 102 ARG A N 1
ATOM 792 C CA . ARG A 1 102 ? -1.636 6.281 12.275 1.00 96.50 102 ARG A CA 1
ATOM 793 C C . ARG A 1 102 ? -2.178 4.923 12.734 1.00 96.50 102 ARG A C 1
ATOM 795 O O . ARG A 1 102 ? -3.379 4.804 12.939 1.00 96.50 102 ARG A O 1
ATOM 802 N N . GLY A 1 103 ? -1.321 3.910 12.869 1.00 96.06 103 GLY A N 1
ATOM 803 C CA . GLY A 1 103 ? -1.711 2.543 13.224 1.00 96.06 103 GLY A CA 1
ATOM 804 C C . GLY A 1 103 ? -2.264 1.717 12.057 1.00 96.06 103 GLY A C 1
ATOM 805 O O . GLY A 1 103 ? -2.506 0.526 12.226 1.00 96.06 103 GLY A O 1
ATOM 806 N N . ALA A 1 104 ? -2.383 2.317 10.870 1.00 97.69 104 ALA A N 1
ATOM 807 C CA . ALA A 1 104 ? -2.795 1.638 9.649 1.00 97.69 104 ALA A CA 1
ATOM 808 C C . ALA A 1 104 ? -1.710 0.682 9.135 1.00 97.69 104 ALA A C 1
ATOM 810 O O . ALA A 1 104 ? -0.509 0.870 9.363 1.00 97.69 104 ALA A O 1
ATOM 811 N N . ARG A 1 105 ? -2.129 -0.337 8.382 1.00 98.00 105 ARG A N 1
ATOM 812 C CA . ARG A 1 105 ? -1.210 -1.302 7.766 1.00 98.00 105 ARG A CA 1
ATOM 813 C C . ARG A 1 105 ? -0.710 -0.775 6.432 1.00 98.00 105 ARG A C 1
ATOM 815 O O . ARG A 1 105 ? -1.503 -0.303 5.621 1.00 98.00 105 ARG A O 1
ATOM 822 N N . PHE A 1 106 ? 0.588 -0.899 6.176 1.00 98.50 106 PHE A N 1
ATOM 823 C CA . PHE A 1 106 ? 1.188 -0.514 4.902 1.00 98.50 106 PHE A CA 1
ATOM 824 C C . PHE A 1 106 ? 1.764 -1.730 4.174 1.00 98.50 106 PHE A C 1
ATOM 826 O O . PHE A 1 106 ? 2.627 -2.429 4.705 1.00 98.50 106 PHE A O 1
ATOM 833 N N . LEU A 1 107 ? 1.298 -1.957 2.944 1.00 98.38 107 LEU A N 1
ATOM 834 C CA . LEU A 1 107 ? 1.793 -2.984 2.033 1.00 98.38 107 LEU A CA 1
ATOM 835 C C . LEU A 1 107 ? 2.482 -2.317 0.834 1.00 98.38 107 LEU A C 1
ATOM 837 O O . LEU A 1 107 ? 1.841 -1.636 0.032 1.00 98.38 107 LEU A O 1
ATOM 841 N N . ASN A 1 108 ? 3.784 -2.535 0.678 1.00 97.94 108 ASN A N 1
ATOM 842 C CA . ASN A 1 108 ? 4.519 -2.059 -0.486 1.00 97.94 108 ASN A CA 1
ATOM 843 C C . ASN A 1 108 ? 4.314 -3.003 -1.677 1.00 97.94 108 ASN A C 1
ATOM 845 O O . ASN A 1 108 ? 4.401 -4.221 -1.519 1.00 97.94 108 ASN A O 1
ATOM 849 N N . LEU A 1 109 ? 4.104 -2.441 -2.871 1.00 96.31 109 LEU A N 1
ATOM 850 C CA . LEU A 1 109 ? 4.226 -3.195 -4.119 1.00 96.31 109 LEU A CA 1
ATOM 851 C C . LEU A 1 109 ? 5.711 -3.300 -4.484 1.00 96.31 109 LEU A C 1
ATOM 853 O O . LEU A 1 109 ? 6.319 -2.328 -4.941 1.00 96.31 109 LEU A O 1
ATOM 857 N N . SER A 1 110 ? 6.288 -4.472 -4.244 1.00 95.38 110 SER A N 1
ATOM 858 C CA . SER A 1 110 ? 7.702 -4.772 -4.467 1.00 95.38 110 SER A CA 1
ATOM 859 C C . SER A 1 110 ? 7.901 -5.554 -5.759 1.00 95.38 110 SER A C 1
ATOM 861 O O . SER A 1 110 ? 7.085 -6.409 -6.095 1.00 95.38 110 SER A O 1
ATOM 863 N N . LEU A 1 111 ? 9.000 -5.274 -6.462 1.00 95.06 111 LEU A N 1
ATOM 864 C CA . LEU A 1 111 ? 9.404 -5.943 -7.696 1.00 95.06 111 LEU A CA 1
ATOM 865 C C . LEU A 1 111 ? 10.924 -6.104 -7.730 1.00 95.06 111 LEU A C 1
ATOM 867 O O . LEU A 1 111 ? 11.654 -5.214 -7.283 1.00 95.06 111 LEU A O 1
ATOM 871 N N . ASP A 1 112 ? 11.402 -7.162 -8.373 1.00 94.69 112 ASP A N 1
ATOM 872 C CA . ASP A 1 112 ? 12.829 -7.405 -8.576 1.00 94.69 112 ASP A CA 1
ATOM 873 C C . ASP A 1 112 ? 13.251 -6.915 -9.972 1.00 94.69 112 ASP A C 1
ATOM 875 O O . ASP A 1 112 ? 13.454 -7.688 -10.909 1.00 94.69 112 ASP A O 1
ATOM 879 N N . LEU A 1 113 ? 13.344 -5.587 -10.123 1.00 93.44 113 LEU A N 1
ATOM 880 C CA . LEU A 1 113 ? 13.637 -4.949 -11.412 1.00 93.44 113 LEU A CA 1
ATOM 881 C C . LEU A 1 113 ? 15.141 -4.887 -11.724 1.00 93.44 113 LEU A C 1
ATOM 883 O O . LEU A 1 113 ? 15.911 -4.301 -10.934 1.00 93.44 113 LEU A O 1
ATOM 887 N N . PRO A 1 114 ? 15.566 -5.379 -12.905 1.00 93.06 114 PRO A N 1
ATOM 888 C CA . PRO A 1 114 ? 16.923 -5.171 -13.380 1.00 93.06 114 PRO A CA 1
ATOM 889 C C . PRO A 1 114 ? 17.140 -3.682 -13.731 1.00 93.06 114 PRO A C 1
ATOM 891 O O . PRO A 1 114 ? 16.173 -2.951 -13.971 1.00 93.06 114 PRO A O 1
ATOM 894 N N . PRO A 1 115 ? 18.388 -3.174 -13.692 1.00 93.56 115 PRO A N 1
ATOM 895 C CA . PRO A 1 115 ? 18.666 -1.739 -13.822 1.00 93.56 115 PRO A CA 1
ATOM 896 C C . PRO A 1 115 ? 18.113 -1.089 -15.096 1.00 93.56 115 PRO A C 1
ATOM 898 O O . PRO A 1 115 ? 17.670 0.054 -15.055 1.00 93.56 115 PRO A O 1
ATOM 901 N N . ASP A 1 116 ? 18.124 -1.824 -16.201 1.00 93.81 116 ASP A N 1
ATOM 902 C CA . ASP A 1 116 ? 17.666 -1.422 -17.530 1.00 93.81 116 ASP A CA 1
ATOM 903 C C . ASP A 1 116 ? 16.142 -1.307 -17.656 1.00 93.81 116 ASP A C 1
ATOM 905 O O . ASP A 1 116 ? 15.665 -0.675 -18.597 1.00 93.81 116 ASP A O 1
ATOM 909 N N . GLU A 1 117 ? 15.378 -1.858 -16.711 1.00 92.31 117 GLU A N 1
ATOM 910 C CA . GLU A 1 117 ? 13.910 -1.771 -16.670 1.00 92.31 117 GLU A CA 1
ATOM 911 C C . GLU A 1 117 ? 13.392 -0.731 -15.666 1.00 92.31 117 GLU A C 1
ATOM 913 O O . GLU A 1 117 ? 12.199 -0.431 -15.613 1.00 92.31 117 GLU A O 1
ATOM 918 N N . ARG A 1 118 ? 14.280 -0.115 -14.878 1.00 90.56 118 ARG A N 1
ATOM 919 C CA . ARG A 1 118 ? 13.892 0.917 -13.907 1.00 90.56 118 ARG A CA 1
ATOM 920 C C . ARG A 1 118 ? 13.443 2.198 -14.609 1.00 90.56 118 ARG A C 1
ATOM 922 O O . ARG A 1 118 ? 14.064 2.654 -15.563 1.00 90.56 118 ARG A O 1
ATOM 929 N N . GLY A 1 119 ? 12.387 2.816 -14.081 1.00 87.25 119 GLY A N 1
ATOM 930 C CA . GLY A 1 119 ? 11.858 4.094 -14.574 1.00 87.25 119 GLY A CA 1
ATOM 931 C C . GLY A 1 119 ? 11.003 3.996 -15.840 1.00 87.25 119 GLY A C 1
ATOM 932 O O . GLY A 1 119 ? 10.541 5.027 -16.324 1.00 87.25 119 GLY A O 1
ATOM 933 N N . LYS A 1 120 ? 10.771 2.788 -16.363 1.00 90.69 120 LYS A N 1
AT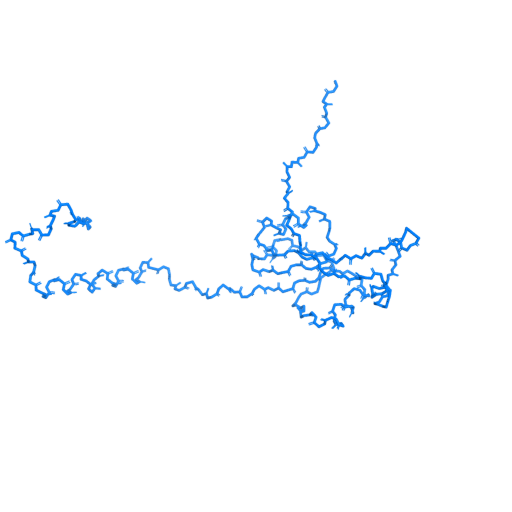OM 934 C CA . LYS A 1 120 ? 9.824 2.549 -17.455 1.00 90.69 120 LYS A CA 1
ATOM 935 C C . LYS A 1 120 ? 8.422 2.282 -16.914 1.00 90.69 120 LYS A C 1
ATOM 937 O O . LYS A 1 120 ? 8.259 1.812 -15.790 1.00 90.69 120 LYS A O 1
ATOM 942 N N . GLU A 1 121 ? 7.418 2.562 -17.738 1.00 91.88 121 GLU A N 1
ATOM 943 C CA . GLU A 1 121 ? 6.052 2.108 -17.479 1.00 91.88 121 GLU A CA 1
ATOM 944 C C . GLU A 1 121 ? 5.989 0.591 -17.698 1.00 91.88 121 GLU A C 1
ATOM 946 O O . GLU A 1 121 ? 6.392 0.110 -18.757 1.00 91.88 121 GLU A O 1
ATOM 951 N N . LEU A 1 122 ? 5.509 -0.150 -16.699 1.00 92.75 122 LEU A N 1
ATOM 952 C CA . LEU A 1 122 ? 5.439 -1.611 -16.730 1.00 92.75 122 LEU A CA 1
ATOM 953 C C . LEU A 1 122 ? 4.005 -2.069 -16.992 1.00 92.75 122 LEU A C 1
ATOM 955 O O . LEU A 1 122 ? 3.060 -1.586 -16.361 1.00 92.75 122 LEU A O 1
ATOM 959 N N . SER A 1 123 ? 3.842 -3.028 -17.901 1.00 94.38 123 SER A N 1
ATOM 960 C CA . SER A 1 123 ? 2.564 -3.715 -18.088 1.00 94.38 123 SER A CA 1
ATOM 961 C C . SER A 1 123 ? 2.292 -4.693 -16.942 1.00 94.38 123 SER A C 1
ATOM 963 O O . SER A 1 123 ? 3.185 -5.045 -16.175 1.00 94.38 123 SER A O 1
ATOM 965 N N . THR A 1 124 ? 1.059 -5.183 -16.826 1.00 94.06 124 THR A N 1
ATOM 966 C CA . THR A 1 124 ? 0.726 -6.224 -15.842 1.00 94.06 124 THR A CA 1
ATOM 967 C C . THR A 1 124 ? 1.550 -7.496 -16.028 1.00 94.06 124 THR A C 1
ATOM 969 O O . THR A 1 124 ? 1.978 -8.091 -15.043 1.00 94.06 124 THR A O 1
ATOM 972 N N . ASP A 1 125 ? 1.828 -7.876 -17.273 1.00 94.75 125 ASP A N 1
ATOM 973 C CA . ASP A 1 125 ? 2.632 -9.060 -17.572 1.00 94.75 125 ASP A CA 1
ATOM 974 C C . ASP A 1 125 ? 4.107 -8.830 -17.190 1.00 94.75 125 ASP A C 1
ATOM 976 O O . ASP A 1 125 ? 4.773 -9.745 -16.707 1.00 94.75 125 ASP A O 1
ATOM 980 N N . ASP A 1 126 ? 4.607 -7.594 -17.316 1.00 95.06 126 ASP A N 1
ATOM 981 C CA . ASP A 1 126 ? 5.927 -7.222 -16.799 1.00 95.06 126 ASP A CA 1
ATOM 982 C C . ASP A 1 126 ? 5.970 -7.301 -15.269 1.00 95.06 126 ASP A C 1
ATOM 984 O O . ASP A 1 126 ? 6.932 -7.821 -14.710 1.00 95.06 126 ASP A O 1
ATOM 988 N N . LEU A 1 127 ? 4.925 -6.834 -14.577 1.00 94.75 127 LEU A N 1
ATOM 989 C CA . LEU A 1 127 ? 4.829 -6.942 -13.117 1.00 94.75 127 LEU A CA 1
ATOM 990 C C . LEU A 1 127 ? 4.902 -8.406 -12.664 1.00 94.75 127 LEU A C 1
ATOM 992 O O . LEU A 1 127 ? 5.676 -8.732 -11.767 1.00 94.75 127 LEU A O 1
ATOM 996 N N . GLU A 1 128 ? 4.148 -9.296 -13.310 1.00 94.19 128 GLU A N 1
ATOM 997 C CA . GLU A 1 128 ? 4.203 -10.738 -13.042 1.00 94.19 128 GLU A CA 1
ATOM 998 C C . GLU A 1 128 ? 5.600 -11.308 -13.329 1.00 94.19 128 GLU A C 1
ATOM 1000 O O . GLU A 1 128 ? 6.178 -12.003 -12.490 1.00 94.19 128 GLU A O 1
ATOM 1005 N N . ARG A 1 129 ? 6.186 -10.953 -14.478 1.00 96.00 129 ARG A N 1
ATOM 1006 C CA . ARG A 1 129 ? 7.535 -11.374 -14.879 1.00 96.00 129 ARG A CA 1
ATOM 1007 C C . ARG A 1 129 ? 8.615 -10.931 -13.890 1.00 96.00 129 ARG A C 1
ATOM 1009 O O . ARG A 1 129 ? 9.560 -11.684 -13.661 1.00 96.00 129 ARG A O 1
ATOM 1016 N N . PHE A 1 130 ? 8.497 -9.734 -13.321 1.00 96.38 130 PHE A N 1
ATOM 1017 C CA . PHE A 1 130 ? 9.451 -9.176 -12.355 1.00 96.38 130 PHE A CA 1
ATOM 1018 C C . PHE A 1 130 ? 9.103 -9.497 -10.896 1.00 96.38 130 PHE A C 1
ATOM 1020 O O . PHE A 1 130 ? 9.643 -8.875 -9.979 1.00 96.38 130 PHE A O 1
ATOM 1027 N N . GLY A 1 131 ? 8.225 -10.477 -10.664 1.00 96.19 131 GLY A N 1
ATOM 1028 C CA . GLY A 1 131 ? 7.951 -10.994 -9.326 1.00 96.19 131 GLY A CA 1
ATOM 1029 C C . GLY A 1 131 ? 7.227 -9.997 -8.425 1.00 96.19 131 GLY A C 1
ATOM 1030 O O . GLY A 1 131 ? 7.528 -9.933 -7.228 1.00 96.19 131 GLY A O 1
ATOM 1031 N N . ALA A 1 132 ? 6.303 -9.214 -8.996 1.00 96.56 132 ALA A N 1
ATOM 1032 C CA . ALA A 1 132 ? 5.467 -8.289 -8.246 1.00 96.56 132 ALA A CA 1
ATOM 1033 C C . ALA A 1 132 ? 4.769 -8.998 -7.080 1.00 96.56 132 ALA A C 1
ATOM 1035 O O . ALA A 1 132 ? 4.155 -10.055 -7.244 1.00 96.56 132 ALA A O 1
ATOM 1036 N N . ARG A 1 133 ? 4.876 -8.405 -5.891 1.00 97.06 133 ARG A N 1
ATOM 1037 C CA . ARG A 1 133 ? 4.336 -8.945 -4.639 1.00 97.06 133 ARG A CA 1
ATOM 1038 C C . ARG A 1 133 ? 4.006 -7.826 -3.664 1.00 97.06 133 ARG A C 1
ATOM 1040 O O . ARG A 1 133 ? 4.564 -6.734 -3.754 1.00 97.06 133 ARG A O 1
ATOM 1047 N N . LEU A 1 134 ? 3.113 -8.117 -2.721 1.00 97.56 134 LEU A N 1
ATOM 1048 C CA . LEU A 1 134 ? 2.822 -7.223 -1.607 1.00 97.56 134 LEU A CA 1
ATOM 1049 C C . LEU A 1 134 ? 3.608 -7.645 -0.373 1.00 97.56 134 LEU A C 1
ATOM 1051 O O . LEU A 1 134 ? 3.496 -8.782 0.080 1.00 97.56 134 LEU A O 1
ATOM 1055 N N . GLU A 1 135 ? 4.371 -6.712 0.180 1.00 97.88 135 GLU A N 1
ATOM 1056 C CA . GLU A 1 135 ? 5.170 -6.922 1.384 1.00 97.88 135 GLU A CA 1
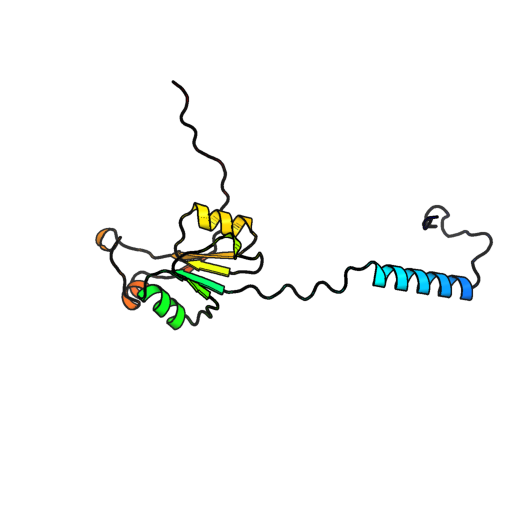ATOM 1057 C C . GLU A 1 135 ? 4.758 -5.910 2.451 1.00 97.88 135 GLU A C 1
ATOM 1059 O O . GLU A 1 135 ? 4.695 -4.708 2.194 1.00 97.88 135 GLU A O 1
ATOM 1064 N N . GLU A 1 136 ? 4.448 -6.395 3.653 1.00 98.19 136 GLU A N 1
ATOM 1065 C CA . GLU A 1 136 ? 4.062 -5.531 4.766 1.00 98.19 136 GLU A CA 1
ATOM 1066 C C . GLU A 1 136 ? 5.293 -4.889 5.402 1.00 98.19 136 GLU A C 1
ATOM 1068 O O . GLU A 1 136 ? 6.248 -5.575 5.772 1.00 98.19 136 GLU A O 1
ATOM 1073 N N . TYR A 1 137 ? 5.244 -3.569 5.572 1.00 98.06 137 TYR A N 1
ATOM 1074 C CA . TYR A 1 137 ? 6.289 -2.809 6.243 1.00 98.06 137 TYR A CA 1
ATOM 1075 C C . TYR A 1 137 ? 5.700 -1.954 7.354 1.00 98.06 137 TYR A C 1
ATOM 1077 O O . TYR A 1 137 ? 4.657 -1.321 7.206 1.00 98.06 137 TYR A O 1
ATOM 1085 N N . ARG A 1 138 ? 6.447 -1.868 8.453 1.00 97.25 138 ARG A N 1
ATOM 1086 C CA . ARG A 1 138 ? 6.253 -0.858 9.488 1.00 97.25 138 ARG A CA 1
ATOM 1087 C C . ARG A 1 138 ? 7.450 0.072 9.462 1.00 97.25 138 ARG A C 1
ATOM 1089 O O . ARG A 1 138 ? 8.583 -0.385 9.597 1.00 97.25 138 ARG A O 1
ATOM 1096 N N . LEU A 1 139 ? 7.194 1.360 9.273 1.00 96.31 139 LEU A N 1
ATOM 1097 C CA . LEU A 1 139 ? 8.238 2.371 9.200 1.00 96.31 139 LEU A CA 1
ATOM 1098 C C . LEU A 1 139 ? 8.076 3.368 10.337 1.00 96.31 139 LEU A C 1
ATOM 1100 O O . LEU A 1 139 ? 6.967 3.755 10.693 1.00 96.31 139 LEU A O 1
ATOM 1104 N N . GLU A 1 140 ? 9.203 3.825 10.862 1.00 97.31 140 GLU A N 1
ATOM 1105 C CA . GLU A 1 140 ? 9.254 4.852 11.889 1.00 97.31 140 GLU A CA 1
ATOM 1106 C C . GLU A 1 140 ? 10.241 5.934 11.464 1.00 97.31 140 GLU A C 1
ATOM 1108 O O . GLU A 1 140 ? 11.353 5.659 11.002 1.00 97.31 140 GLU A O 1
ATOM 1113 N N . ARG A 1 141 ? 9.832 7.194 11.613 1.00 95.88 141 ARG A N 1
ATOM 1114 C CA . ARG A 1 141 ? 10.729 8.326 11.417 1.00 95.88 141 ARG A CA 1
ATOM 1115 C C . ARG A 1 141 ? 11.580 8.504 12.673 1.00 95.88 141 ARG A C 1
ATOM 1117 O O . ARG A 1 141 ? 11.074 8.956 13.690 1.00 95.88 141 ARG A O 1
ATOM 1124 N N . ILE A 1 142 ? 12.879 8.237 12.565 1.00 96.50 142 ILE A N 1
ATOM 1125 C CA . ILE A 1 142 ? 13.803 8.317 13.711 1.00 96.50 142 ILE A CA 1
ATOM 1126 C C . ILE A 1 142 ? 14.309 9.745 13.976 1.00 96.50 142 ILE A C 1
ATOM 1128 O O . ILE A 1 142 ? 14.624 10.102 15.10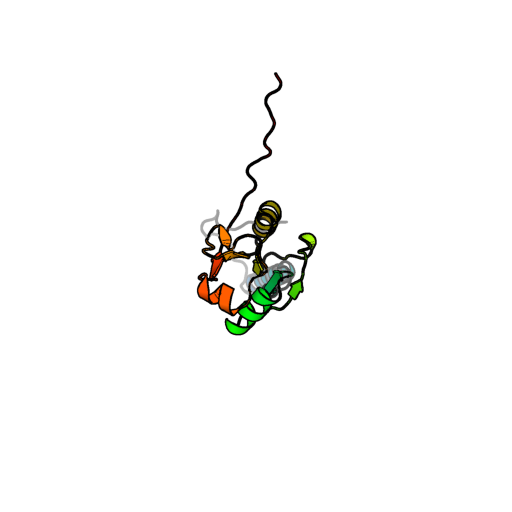7 1.00 96.50 142 ILE A O 1
ATOM 1132 N N . GLY A 1 143 ? 14.379 10.597 12.952 1.00 92.06 143 GLY A N 1
ATOM 1133 C CA . GLY A 1 143 ? 14.836 11.976 13.108 1.00 92.06 143 GLY A CA 1
ATOM 1134 C C . GLY A 1 143 ? 15.087 12.674 11.778 1.00 92.06 143 GLY A C 1
ATOM 1135 O O . GLY A 1 143 ? 14.855 12.116 10.706 1.00 92.06 143 GLY A O 1
ATOM 1136 N N . GLU A 1 144 ? 15.560 13.914 11.855 1.00 91.12 144 GLU A N 1
ATOM 1137 C CA . GLU A 1 144 ? 16.034 14.681 10.703 1.00 91.12 144 GLU A CA 1
ATOM 1138 C C . GLU A 1 144 ? 17.555 14.726 10.711 1.00 91.12 144 GLU A C 1
ATOM 1140 O O . GLU A 1 144 ? 18.173 14.978 11.748 1.00 91.12 144 GLU A O 1
ATOM 1145 N N . HIS A 1 145 ? 18.166 14.529 9.544 1.00 91.06 145 HIS A N 1
ATOM 1146 C CA . HIS A 1 145 ? 19.586 14.795 9.407 1.00 91.06 145 HIS A CA 1
ATOM 1147 C C . HIS A 1 145 ? 19.826 16.306 9.482 1.00 91.06 145 HIS A C 1
ATOM 1149 O O . HIS A 1 145 ? 19.325 17.061 8.649 1.00 91.06 145 HIS A O 1
ATOM 1155 N N . ARG A 1 146 ? 20.606 16.743 10.474 1.00 90.06 146 ARG A N 1
ATOM 1156 C CA . ARG A 1 146 ? 21.122 18.110 10.559 1.00 90.06 146 ARG A CA 1
ATOM 1157 C C . ARG A 1 146 ? 22.616 18.072 10.248 1.00 90.06 146 ARG A C 1
ATOM 1159 O O . ARG A 1 146 ? 23.335 17.369 10.963 1.00 90.06 146 ARG A O 1
ATOM 1166 N N . PRO A 1 147 ? 23.090 18.778 9.208 1.00 86.31 147 PRO A N 1
ATOM 1167 C CA . PRO A 1 147 ? 24.519 18.873 8.960 1.00 86.31 147 PRO A CA 1
ATOM 1168 C C . PRO A 1 147 ? 25.194 19.533 10.167 1.00 86.31 147 PRO A C 1
ATOM 1170 O O . PRO A 1 147 ? 24.628 20.439 10.783 1.00 86.31 147 PRO A O 1
ATOM 1173 N N . ALA A 1 148 ? 26.388 19.061 10.525 1.00 82.88 148 ALA A N 1
ATOM 1174 C CA . ALA A 1 148 ? 27.176 19.700 11.569 1.00 82.88 148 ALA A CA 1
ATOM 1175 C C . ALA A 1 148 ? 27.526 21.129 11.130 1.00 82.88 148 ALA A C 1
ATOM 1177 O O . ALA A 1 148 ? 28.003 21.331 10.012 1.00 82.88 148 ALA A O 1
ATOM 1178 N N . SER A 1 149 ? 27.280 22.112 11.997 1.00 77.06 149 SER A N 1
ATOM 1179 C CA . SER A 1 149 ? 27.802 23.463 11.801 1.00 77.06 149 SER A CA 1
ATOM 1180 C C . SER A 1 149 ? 29.331 23.395 11.833 1.00 77.06 149 SER A C 1
ATOM 1182 O O . SER A 1 149 ? 29.890 22.918 12.821 1.00 77.06 149 SER A O 1
ATOM 1184 N N . ILE A 1 150 ? 29.975 23.813 10.740 1.00 64.31 150 ILE A N 1
ATOM 1185 C CA . ILE A 1 150 ? 31.433 24.000 10.642 1.00 64.31 150 ILE A CA 1
ATOM 1186 C C . ILE A 1 150 ? 31.802 25.323 11.309 1.00 64.31 150 ILE A C 1
ATOM 1188 O O . ILE A 1 150 ? 31.060 26.306 11.078 1.00 64.31 150 ILE A O 1
#

pLDDT: mean 85.95, std 15.91, range [43.19, 98.5]

Secondary structure (DSSP, 8-state):
-----GGGGTT--SSPPPHHHHHHHHHHHHHHHHHHS-S---SPPPPPEEEE---HHHHHHHHHTT---SEEESS--GGG--TT-EEEE---HHHHHHHHHTT-EEEEEE----GGGTTSPPPHHHHHHTT-EEEEE---------PPP-

Sequence (150 aa):
MGLRNDIEHGGYRKKLLPADAISEQLERFVSEFERAQPSEVAPPKPGAVWFVSRHPGAVEWARRQGIQVDRLVDHLEIDQVQESDVVIGTLPVHLAAAVSARGARFLNLSLDLPPDERGKELSTDDLERFGARLEEYRLERIGEHRPASI

Radius of gyration: 27.93 Å; chains: 1; bounding box: 65×35×81 Å

InterPro domains:
  IPR013443 CRISPR-associated protein Csx16 [PF09652] (50-139)
  IPR013443 CRISPR-associated protein Csx16 [TIGR02620] (50-140)